Protein AF-A0A3N5LUJ5-F1 (afdb_monomer)

Mean predicted aligned error: 6.84 Å

Secondary structure (DSSP, 8-state):
----S-SS-SPPP--PPPHHHHHHHHHHHHTHHHHTTS-SSGGG-TTSTHHHHHHT---TTPPP--S--TT-S-HHHHHHSPPPHHHHHHH-

Foldseek 3Di:
DDDDDDPDDDDDDDDDDDPVLPVLVLLCVLCVCCVVVVDVFSLVDPPDCLVCVQVVNDDPVDDPPPPDPCPCVHSRVVSPDDRDPVSVVVVD

Solvent-accessible surface area (backbone atoms only — not comparable to full-atom values): 6169 Å² total; per-residue (Å²): 135,83,92,81,83,74,96,69,76,89,76,86,90,84,77,91,74,53,81,86,46,46,59,58,52,51,50,54,59,45,36,39,48,33,77,69,66,75,39,90,49,41,51,71,39,85,94,49,68,37,32,36,63,50,68,71,42,92,51,95,88,56,78,78,82,66,89,57,72,83,80,69,84,50,48,55,63,60,64,68,49,80,82,54,71,70,61,53,55,74,78,101

Sequence (92 aa):
MCFSGHLWQARLYSCLASEDRLWSAIGYVERNPVRARMVVRAEEYRWSSAAAHCLNQPDSLLTPLGPTPQLISDWSAWLAEEDDPEELKAIR

Radius of gyration: 15.41 Å; Cα contacts (8 Å, |Δi|>4): 55; chains: 1; bounding box: 35×41×32 Å

pLDDT: mean 83.66, std 10.52, range [49.09, 97.44]

Structure (mmCIF, N/CA/C/O backbone):
data_AF-A0A3N5LUJ5-F1
#
_entry.id   AF-A0A3N5LUJ5-F1
#
loop_
_atom_site.group_PDB
_atom_site.id
_atom_site.type_symbol
_atom_site.label_atom_id
_atom_site.label_alt_id
_atom_site.label_comp_id
_atom_site.label_asym_id
_atom_site.label_entity_id
_atom_site.label_seq_id
_atom_site.pdbx_PDB_ins_code
_atom_site.Cartn_x
_atom_site.Cartn_y
_atom_site.Cartn_z
_atom_site.occupancy
_atom_site.B_iso_or_equiv
_atom_site.auth_seq_id
_atom_site.auth_comp_id
_atom_site.auth_asym_id
_atom_site.auth_atom_id
_atom_site.pdbx_PDB_model_num
ATOM 1 N N . MET A 1 1 ? -17.757 -24.826 17.914 1.00 60.03 1 MET A N 1
ATOM 2 C CA . MET A 1 1 ? -16.570 -25.198 17.115 1.00 60.03 1 MET A CA 1
ATOM 3 C C . MET A 1 1 ? -15.413 -24.371 17.644 1.00 60.03 1 MET A C 1
ATOM 5 O O . MET A 1 1 ? -15.489 -23.152 17.585 1.00 60.03 1 MET A O 1
ATOM 9 N N . CYS A 1 2 ? -14.432 -24.999 18.284 1.00 67.50 2 CYS A N 1
ATOM 10 C CA . CYS A 1 2 ? -13.299 -24.304 18.893 1.00 67.50 2 CYS A CA 1
ATOM 11 C C . CYS A 1 2 ? -12.217 -24.165 17.816 1.00 67.50 2 CYS A C 1
ATOM 13 O O . CYS A 1 2 ? -11.753 -25.182 17.307 1.00 67.50 2 CYS A O 1
ATOM 15 N N . PHE A 1 3 ? -11.839 -22.946 17.430 1.00 67.94 3 PHE A N 1
ATOM 16 C CA . PHE A 1 3 ? -10.693 -22.749 16.541 1.00 67.94 3 PHE A CA 1
ATOM 17 C C . PHE A 1 3 ? -9.411 -23.052 17.328 1.00 67.94 3 PHE A C 1
ATOM 19 O O . PHE A 1 3 ? -9.069 -22.314 18.248 1.00 67.94 3 PHE A O 1
ATOM 26 N N . SER A 1 4 ? -8.715 -24.141 16.995 1.00 78.81 4 SER A N 1
ATOM 27 C CA . SER A 1 4 ? -7.371 -24.435 17.507 1.00 78.81 4 SER A CA 1
ATOM 28 C C . SER A 1 4 ? -6.374 -24.449 16.350 1.00 78.81 4 SER A C 1
ATOM 30 O O . SER A 1 4 ? -6.577 -25.173 15.377 1.00 78.81 4 SER A O 1
ATOM 32 N N . GLY A 1 5 ? -5.303 -23.664 16.457 1.00 80.56 5 GLY A N 1
ATOM 33 C CA . GLY A 1 5 ? -4.252 -23.527 15.447 1.00 80.56 5 GLY A CA 1
ATOM 34 C C . GLY A 1 5 ? -3.239 -22.452 15.849 1.00 80.56 5 GLY A C 1
ATOM 35 O O . GLY A 1 5 ? -3.412 -21.785 16.867 1.00 80.56 5 GLY A O 1
ATOM 36 N N . HIS A 1 6 ? -2.177 -22.282 15.062 1.00 81.88 6 HIS A N 1
ATOM 37 C CA . HIS A 1 6 ? -1.196 -21.216 15.280 1.00 81.88 6 HIS A CA 1
ATOM 38 C C . HIS A 1 6 ? -1.652 -19.944 14.556 1.00 81.88 6 HIS A C 1
ATOM 40 O O . HIS A 1 6 ? -1.918 -19.991 13.358 1.00 81.88 6 HIS A O 1
ATOM 46 N N . LEU A 1 7 ? -1.730 -18.818 15.276 1.00 84.69 7 LEU A N 1
ATOM 47 C CA . LEU A 1 7 ? -2.057 -17.509 14.688 1.00 84.69 7 LEU A CA 1
ATOM 48 C C . LEU A 1 7 ? -0.983 -17.047 13.689 1.00 84.69 7 LEU A C 1
ATOM 50 O O . LEU A 1 7 ? -1.291 -16.396 12.697 1.00 84.69 7 LEU A O 1
ATOM 54 N N . TRP A 1 8 ? 0.273 -17.407 13.952 1.00 82.50 8 TRP A N 1
ATOM 55 C CA . TRP A 1 8 ? 1.429 -17.039 13.144 1.00 82.50 8 TRP A CA 1
ATOM 56 C C . TRP A 1 8 ? 1.918 -18.238 12.336 1.00 82.50 8 TRP A C 1
ATOM 58 O O . TRP A 1 8 ? 2.060 -19.337 12.878 1.00 82.50 8 TRP A O 1
ATOM 68 N N . GLN A 1 9 ? 2.227 -18.018 11.059 1.00 81.69 9 GLN A N 1
ATOM 69 C CA . GLN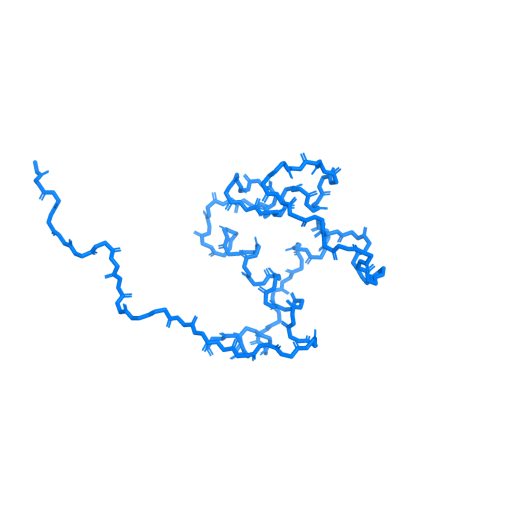 A 1 9 ? 2.977 -18.973 10.247 1.00 81.69 9 GLN A CA 1
ATOM 70 C C . GLN A 1 9 ? 4.443 -18.544 10.137 1.00 81.69 9 GLN A C 1
ATOM 72 O O . GLN A 1 9 ? 4.729 -17.406 9.779 1.00 81.69 9 GLN A O 1
ATOM 77 N N . ALA A 1 10 ? 5.357 -19.489 10.390 1.00 79.31 10 ALA A N 1
ATOM 78 C CA . ALA A 1 10 ? 6.806 -19.345 10.211 1.00 79.31 10 ALA A CA 1
ATOM 79 C C . ALA A 1 10 ? 7.424 -18.099 10.897 1.00 79.31 10 ALA A C 1
ATOM 81 O O . ALA A 1 10 ? 6.944 -17.639 11.932 1.00 79.31 10 ALA A O 1
ATOM 82 N N . ARG A 1 11 ? 8.559 -17.616 10.373 1.00 83.19 11 ARG A N 1
ATOM 83 C CA . ARG A 1 11 ? 9.218 -16.367 10.788 1.00 83.19 11 ARG A CA 1
ATOM 84 C C . ARG A 1 11 ? 8.820 -15.225 9.850 1.00 83.19 11 ARG A C 1
ATOM 86 O O . ARG A 1 11 ? 8.422 -15.474 8.716 1.00 83.19 11 ARG A O 1
ATOM 93 N N . LEU A 1 12 ? 8.985 -13.986 10.315 1.00 84.50 12 LEU A N 1
ATOM 94 C CA . LEU A 1 12 ? 8.854 -12.794 9.473 1.00 84.50 12 LEU A CA 1
ATOM 95 C C . LEU A 1 12 ? 9.926 -12.766 8.372 1.00 84.50 12 LEU A C 1
ATOM 97 O O . LEU A 1 12 ? 11.039 -13.258 8.573 1.00 84.50 12 LEU A O 1
ATOM 101 N N . TYR A 1 13 ? 9.592 -12.154 7.237 1.00 82.19 13 TYR A N 1
ATOM 102 C CA . TYR A 1 13 ? 10.561 -11.789 6.207 1.00 82.19 13 TYR A CA 1
ATOM 103 C C . TYR A 1 13 ? 11.168 -10.422 6.543 1.00 82.19 13 TYR A C 1
ATOM 105 O O . TYR A 1 13 ? 10.440 -9.485 6.864 1.00 82.19 13 TYR A O 1
ATOM 113 N N . SER A 1 14 ? 12.497 -10.318 6.504 1.00 83.88 14 SER A N 1
ATOM 114 C CA . SER A 1 14 ? 13.233 -9.082 6.779 1.00 83.88 14 SER A CA 1
ATOM 115 C C . SER A 1 14 ? 14.403 -8.968 5.815 1.00 83.88 14 SER A C 1
ATOM 117 O O . SER A 1 14 ? 15.275 -9.835 5.796 1.00 83.88 14 SER A O 1
ATOM 119 N N . CYS A 1 15 ? 14.447 -7.876 5.061 1.00 81.94 15 CYS A N 1
ATOM 120 C CA . CYS A 1 15 ? 15.517 -7.556 4.127 1.00 81.94 15 CYS A CA 1
ATOM 121 C C . CYS A 1 15 ? 15.894 -6.078 4.256 1.00 81.94 15 CYS A C 1
ATOM 123 O O . CYS A 1 15 ? 15.043 -5.238 4.549 1.00 81.94 15 CYS A O 1
ATOM 125 N N . LEU A 1 16 ? 17.164 -5.753 4.019 1.00 81.94 16 LEU A N 1
ATOM 126 C CA . LEU A 1 16 ? 17.568 -4.360 3.859 1.00 81.94 16 LEU A CA 1
ATOM 127 C C . LEU A 1 16 ? 17.073 -3.876 2.495 1.00 81.94 16 LEU A C 1
ATOM 129 O O . LEU A 1 16 ? 17.396 -4.481 1.474 1.00 81.94 16 LEU A O 1
ATOM 133 N N . ALA A 1 17 ? 16.288 -2.803 2.492 1.00 77.88 17 ALA A N 1
ATOM 134 C CA . ALA A 1 17 ? 15.913 -2.100 1.276 1.00 77.88 17 ALA A CA 1
ATOM 135 C C . ALA A 1 17 ? 16.882 -0.933 1.065 1.00 77.88 17 ALA A C 1
ATOM 137 O O . ALA A 1 17 ? 17.118 -0.139 1.976 1.00 77.88 17 ALA A O 1
ATOM 138 N N . SER A 1 18 ? 17.458 -0.854 -0.127 1.00 81.12 18 SER A N 1
ATOM 139 C CA . SER A 1 18 ? 18.154 0.335 -0.605 1.00 81.12 18 SER A CA 1
ATOM 140 C C . SER A 1 18 ? 17.138 1.420 -0.993 1.00 81.12 18 SER A C 1
ATOM 142 O O . SER A 1 18 ? 15.956 1.127 -1.183 1.00 81.12 18 SER A O 1
ATOM 144 N N . GLU A 1 19 ? 17.571 2.681 -1.083 1.00 76.56 19 GLU A N 1
ATOM 145 C CA . GLU A 1 19 ? 16.672 3.815 -1.367 1.00 76.56 19 GLU A CA 1
ATOM 146 C C . GLU A 1 19 ? 15.902 3.656 -2.688 1.00 76.56 19 GLU A C 1
ATOM 148 O O . GLU A 1 19 ? 14.727 4.008 -2.760 1.00 76.56 19 GLU A O 1
ATOM 153 N N . ASP A 1 20 ? 16.523 3.056 -3.707 1.00 73.31 20 ASP A N 1
ATOM 154 C CA . ASP A 1 20 ? 15.900 2.736 -4.997 1.00 73.31 20 ASP A CA 1
ATOM 155 C C . ASP A 1 20 ? 14.753 1.722 -4.873 1.00 73.31 20 ASP A C 1
ATOM 157 O O . ASP A 1 20 ? 13.806 1.772 -5.650 1.00 73.31 20 ASP A O 1
ATOM 161 N N . ARG A 1 21 ? 14.793 0.837 -3.870 1.00 80.50 21 ARG A N 1
ATOM 162 C CA . ARG A 1 21 ? 13.777 -0.210 -3.653 1.00 80.50 21 ARG A CA 1
ATOM 163 C C . ARG A 1 21 ? 12.667 0.202 -2.698 1.00 80.50 21 ARG A C 1
ATOM 165 O O . ARG A 1 21 ? 11.676 -0.519 -2.573 1.00 80.50 21 ARG A O 1
ATOM 172 N N . LEU A 1 22 ? 12.823 1.333 -2.012 1.00 84.56 22 LEU A N 1
ATOM 173 C CA . LEU A 1 22 ? 11.851 1.815 -1.035 1.00 84.56 22 LEU A CA 1
ATOM 174 C C . LEU A 1 22 ? 10.470 2.005 -1.674 1.00 84.56 22 LEU A C 1
ATOM 176 O O . LEU A 1 22 ? 9.470 1.546 -1.127 1.00 84.56 22 LEU A O 1
ATOM 180 N N . TRP A 1 23 ? 10.419 2.633 -2.849 1.00 84.69 23 TRP A N 1
ATOM 181 C CA . TRP A 1 23 ? 9.164 2.931 -3.538 1.00 84.69 23 TRP A CA 1
ATOM 182 C C . TRP A 1 23 ? 8.468 1.680 -4.056 1.00 84.69 23 TRP A C 1
ATOM 184 O O . TRP A 1 23 ? 7.268 1.526 -3.834 1.00 84.69 23 TRP A O 1
ATOM 194 N N . SER A 1 24 ? 9.212 0.742 -4.644 1.00 85.81 24 SER A N 1
ATOM 195 C CA . SER A 1 24 ? 8.647 -0.540 -5.075 1.00 85.81 24 SER A CA 1
ATOM 196 C C . SER A 1 24 ? 8.098 -1.323 -3.872 1.00 85.81 24 SER A C 1
ATOM 198 O O . SER A 1 24 ? 7.017 -1.905 -3.950 1.00 85.81 24 SER A O 1
ATOM 200 N N . ALA A 1 25 ? 8.779 -1.284 -2.719 1.00 87.94 25 ALA A N 1
ATOM 201 C CA . ALA A 1 25 ? 8.296 -1.913 -1.488 1.00 87.94 25 ALA A CA 1
ATOM 202 C C . ALA A 1 25 ? 7.013 -1.256 -0.944 1.00 87.94 25 ALA A C 1
ATOM 204 O O . ALA A 1 25 ? 6.085 -1.967 -0.553 1.00 87.94 25 ALA A O 1
ATOM 205 N N . ILE A 1 26 ? 6.932 0.079 -0.945 1.00 89.38 26 ILE A N 1
ATOM 206 C CA . ILE A 1 26 ? 5.720 0.814 -0.549 1.00 89.38 26 ILE A CA 1
ATOM 207 C C . ILE A 1 26 ? 4.559 0.456 -1.482 1.00 89.38 26 ILE A C 1
ATOM 209 O O . ILE A 1 26 ? 3.505 0.039 -1.002 1.00 89.38 26 ILE A O 1
ATOM 213 N N . GLY A 1 27 ? 4.768 0.539 -2.800 1.00 90.31 27 GLY A N 1
ATOM 214 C CA . GLY A 1 27 ? 3.750 0.207 -3.798 1.00 90.31 27 GLY A CA 1
ATOM 215 C C . GLY A 1 27 ? 3.258 -1.231 -3.643 1.00 90.31 27 GLY A C 1
ATOM 216 O O . GLY A 1 27 ? 2.055 -1.480 -3.611 1.00 90.31 27 GLY A O 1
ATOM 217 N N . TYR A 1 28 ? 4.173 -2.175 -3.408 1.00 90.94 28 TYR A N 1
ATOM 218 C CA . TYR A 1 28 ? 3.831 -3.573 -3.151 1.00 90.94 28 TYR A CA 1
ATOM 219 C C . TYR A 1 28 ? 2.915 -3.765 -1.934 1.00 90.94 28 TYR A C 1
ATOM 221 O O . TYR A 1 28 ? 1.958 -4.550 -1.992 1.00 90.94 28 TYR A O 1
ATOM 229 N N . VAL A 1 29 ? 3.214 -3.081 -0.824 1.00 92.50 29 VAL A N 1
ATOM 230 C CA . VAL A 1 29 ? 2.423 -3.158 0.413 1.00 92.50 29 VAL A CA 1
ATOM 231 C C . VAL A 1 29 ? 1.058 -2.508 0.213 1.00 92.50 29 VAL A C 1
ATOM 233 O O . VAL A 1 29 ? 0.040 -3.118 0.544 1.00 92.50 29 VAL A O 1
ATOM 236 N N . GLU A 1 30 ? 1.013 -1.311 -0.366 1.00 94.31 30 GLU A N 1
ATOM 237 C CA . GLU A 1 30 ? -0.229 -0.554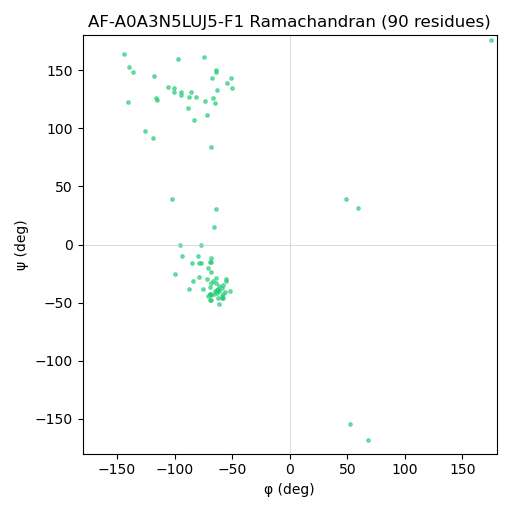 -0.523 1.00 94.31 30 GLU A CA 1
ATOM 238 C C . GLU A 1 30 ? -1.166 -1.141 -1.585 1.00 94.31 30 GLU A C 1
ATOM 240 O O . GLU A 1 30 ? -2.383 -1.093 -1.406 1.00 94.31 30 GLU A O 1
ATOM 245 N N . ARG A 1 31 ? -0.636 -1.802 -2.625 1.00 95.12 31 ARG A N 1
ATOM 246 C CA . ARG A 1 31 ? -1.433 -2.568 -3.604 1.00 95.12 31 ARG A CA 1
ATOM 247 C C . ARG A 1 31 ? -1.847 -3.953 -3.106 1.00 95.12 31 ARG A C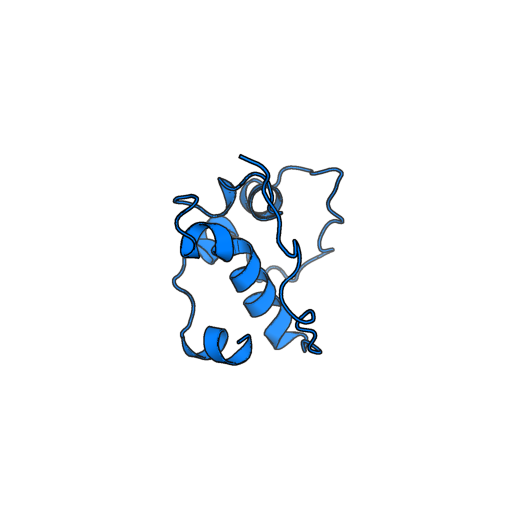 1
ATOM 249 O O . ARG A 1 31 ? -2.669 -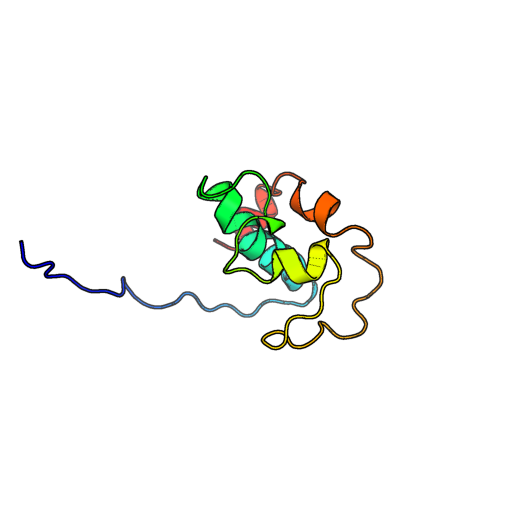4.617 -3.742 1.00 95.12 31 ARG A O 1
ATOM 256 N N . ASN A 1 32 ? -1.319 -4.432 -1.976 1.00 95.00 32 ASN A N 1
ATOM 257 C CA . ASN A 1 32 ? -1.614 -5.779 -1.479 1.00 95.00 32 ASN A CA 1
ATOM 258 C C . ASN A 1 32 ? -3.120 -6.063 -1.283 1.00 95.00 32 ASN A C 1
ATOM 260 O O . ASN A 1 32 ? -3.553 -7.146 -1.679 1.00 95.00 32 ASN A O 1
ATOM 264 N N . PRO A 1 33 ? -3.949 -5.140 -0.754 1.00 96.56 33 PRO A N 1
ATOM 265 C CA . PRO A 1 33 ? -5.395 -5.350 -0.651 1.00 96.56 33 PRO A CA 1
ATOM 266 C C . PRO A 1 33 ? -6.090 -5.536 -2.008 1.00 96.56 33 PRO A C 1
ATOM 268 O O . PRO A 1 33 ? -7.005 -6.355 -2.115 1.00 96.56 33 PRO A O 1
ATOM 271 N N . VAL A 1 34 ? -5.629 -4.837 -3.053 1.00 95.25 34 VAL A N 1
ATOM 272 C CA . VAL A 1 34 ? -6.126 -4.993 -4.433 1.00 95.25 34 VAL A CA 1
ATOM 273 C C . VAL A 1 34 ? -5.701 -6.352 -4.989 1.00 95.25 34 VAL A C 1
ATOM 275 O O . VAL A 1 34 ? -6.534 -7.125 -5.463 1.00 95.25 34 VAL A O 1
ATOM 278 N N . ARG A 1 35 ? -4.421 -6.719 -4.834 1.00 92.50 35 ARG A N 1
ATOM 279 C CA . ARG A 1 35 ? -3.892 -8.038 -5.232 1.00 92.50 35 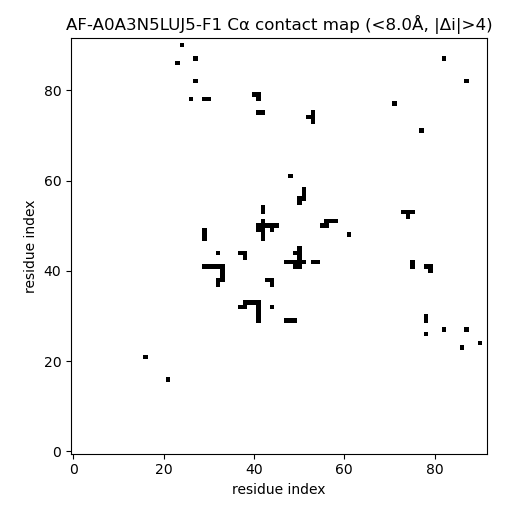ARG A CA 1
ATOM 280 C C . ARG A 1 35 ? -4.602 -9.199 -4.531 1.00 92.50 35 ARG A C 1
ATOM 282 O O . ARG A 1 35 ? -4.836 -10.242 -5.139 1.00 92.50 35 ARG A O 1
ATOM 289 N N . ALA A 1 36 ? -4.955 -9.017 -3.262 1.00 95.19 36 ALA A N 1
ATOM 290 C CA . ALA A 1 36 ? -5.726 -9.967 -2.466 1.00 95.19 36 ALA A CA 1
ATOM 291 C C . ALA A 1 36 ? -7.233 -9.949 -2.790 1.00 95.19 36 ALA A C 1
ATOM 293 O O . ALA A 1 36 ? -7.982 -10.735 -2.213 1.00 95.19 36 ALA A O 1
ATOM 294 N N . ARG A 1 37 ? -7.677 -9.088 -3.720 1.00 96.31 37 ARG A N 1
ATOM 295 C CA . ARG A 1 37 ? -9.074 -8.909 -4.151 1.00 96.31 37 ARG A CA 1
ATOM 296 C C . ARG A 1 37 ? -10.020 -8.505 -3.018 1.00 96.31 37 ARG A C 1
ATOM 298 O O . ARG A 1 37 ? -11.190 -8.880 -3.020 1.00 96.31 37 ARG A O 1
ATOM 305 N N . MET A 1 38 ? -9.513 -7.760 -2.039 1.00 97.44 38 MET A N 1
ATOM 306 C CA . MET A 1 38 ? -10.307 -7.253 -0.917 1.00 97.44 38 MET A CA 1
ATOM 307 C C . MET A 1 38 ? -11.034 -5.950 -1.271 1.00 97.44 38 MET A C 1
ATOM 309 O O . MET A 1 38 ? -12.113 -5.693 -0.745 1.00 97.44 38 MET A O 1
ATOM 313 N N . VAL A 1 39 ? -10.440 -5.142 -2.150 1.00 97.12 39 VAL A N 1
ATOM 314 C CA . VAL A 1 39 ? -10.939 -3.839 -2.621 1.00 97.12 39 VAL A CA 1
ATOM 315 C C . VAL A 1 39 ? -10.595 -3.654 -4.101 1.00 97.12 39 VAL A C 1
ATOM 317 O O . VAL A 1 39 ? -9.752 -4.385 -4.625 1.00 97.12 39 VAL A O 1
ATOM 320 N N . VAL A 1 40 ? -11.239 -2.696 -4.776 1.00 95.75 40 VAL A N 1
ATOM 321 C CA . VAL A 1 40 ? -10.954 -2.388 -6.189 1.00 95.75 40 VAL A CA 1
ATOM 322 C C . VAL A 1 40 ? -9.819 -1.376 -6.294 1.00 95.75 40 VAL A C 1
ATOM 324 O O . VAL A 1 40 ? -8.963 -1.509 -7.165 1.00 95.75 40 VAL A O 1
ATOM 327 N N . ARG A 1 41 ? -9.789 -0.393 -5.391 1.00 95.19 41 ARG A N 1
ATOM 328 C CA . ARG A 1 41 ? -8.756 0.648 -5.326 1.00 95.19 41 ARG A CA 1
ATOM 329 C C . ARG A 1 41 ? -8.008 0.563 -4.001 1.00 95.19 41 ARG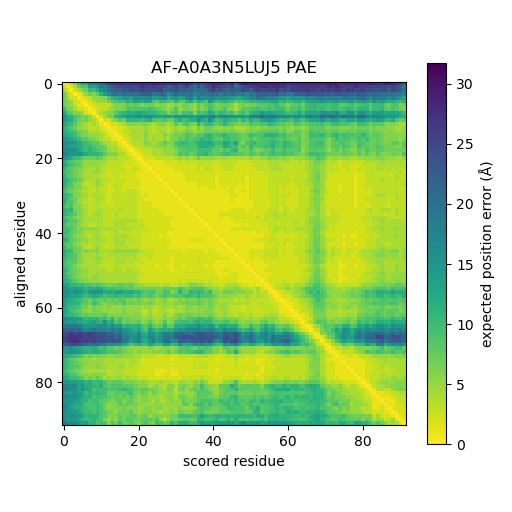 A C 1
ATOM 331 O O . ARG A 1 41 ? -8.597 0.236 -2.973 1.00 95.19 41 ARG A O 1
ATOM 338 N N . ALA A 1 42 ? -6.712 0.856 -4.005 1.00 96.06 42 ALA A N 1
ATOM 339 C CA . ALA A 1 42 ? -5.863 0.694 -2.824 1.00 96.06 42 ALA A CA 1
ATOM 340 C C . ALA A 1 42 ? -6.313 1.574 -1.641 1.00 96.06 42 ALA A C 1
ATOM 342 O O . ALA A 1 42 ? -6.363 1.114 -0.500 1.00 96.06 42 ALA A O 1
ATOM 343 N N . GLU A 1 43 ? -6.725 2.808 -1.921 1.00 95.25 43 GLU A N 1
ATOM 344 C CA . GLU A 1 43 ? -7.229 3.790 -0.958 1.00 95.25 43 GLU A CA 1
ATOM 345 C C . GLU A 1 43 ? -8.586 3.430 -0.330 1.00 95.25 43 GLU A C 1
ATOM 347 O O . GLU A 1 43 ? -8.992 4.046 0.652 1.00 95.25 43 GLU A O 1
ATOM 352 N N . GLU A 1 44 ? -9.294 2.422 -0.846 1.00 95.88 44 GLU A N 1
ATOM 353 C CA . GLU A 1 44 ? -10.535 1.925 -0.236 1.00 95.88 44 GLU A CA 1
ATOM 354 C C . GLU A 1 44 ? -10.253 1.003 0.962 1.00 95.88 44 GLU A C 1
ATOM 356 O O . GLU A 1 44 ? -11.147 0.719 1.767 1.00 95.88 44 GLU A O 1
ATOM 361 N N . TYR A 1 45 ? -9.016 0.513 1.105 1.00 95.88 45 TYR A N 1
ATOM 362 C CA . TYR A 1 45 ? -8.663 -0.389 2.191 1.00 95.88 45 TYR A CA 1
ATOM 363 C C . TYR A 1 45 ? -8.344 0.371 3.479 1.00 95.88 45 TYR A C 1
ATOM 365 O O . TYR A 1 45 ? -7.274 0.949 3.650 1.00 95.88 45 TYR A O 1
ATOM 373 N N . ARG A 1 46 ? -9.270 0.287 4.436 1.00 93.06 46 ARG A N 1
ATOM 374 C CA . ARG A 1 46 ? -9.229 1.007 5.720 1.00 93.06 46 ARG A CA 1
ATOM 375 C C . ARG A 1 46 ? -7.962 0.797 6.553 1.00 93.06 46 ARG A C 1
ATOM 377 O O . ARG A 1 46 ? -7.619 1.660 7.350 1.00 93.06 46 ARG A O 1
ATOM 384 N N . TRP A 1 47 ? -7.316 -0.362 6.439 1.00 93.88 47 TRP A N 1
ATOM 385 C CA . TRP A 1 47 ? -6.159 -0.729 7.265 1.00 93.88 47 TRP A CA 1
ATOM 386 C C . TRP A 1 47 ? -4.835 -0.562 6.506 1.00 93.88 47 TRP A C 1
ATOM 388 O O . TRP A 1 47 ? -3.948 -1.407 6.606 1.00 93.88 47 TRP A O 1
ATOM 398 N N . SER A 1 48 ? -4.731 0.504 5.713 1.00 93.06 48 SER A N 1
ATOM 399 C CA . SER A 1 48 ? -3.543 0.889 4.947 1.00 93.06 48 SER A CA 1
ATOM 400 C C . SER A 1 48 ? -3.350 2.405 4.99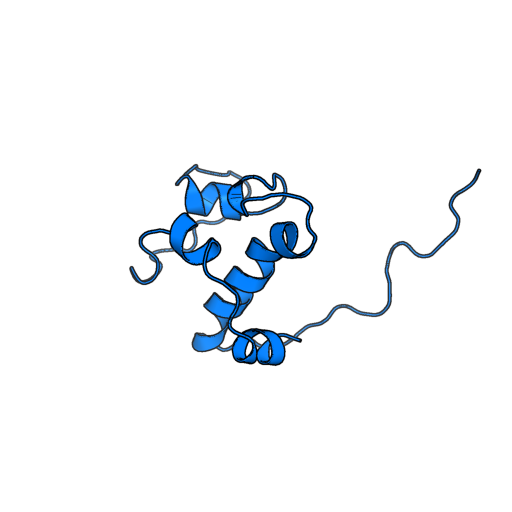6 1.00 93.06 48 SER A C 1
ATOM 402 O O . SER A 1 48 ? -4.317 3.154 5.111 1.00 93.06 48 SER A O 1
ATOM 404 N N . SER A 1 49 ? -2.101 2.852 4.861 1.00 92.56 49 SER A N 1
ATOM 405 C CA . SER A 1 49 ? -1.735 4.262 4.683 1.00 92.56 49 SER A CA 1
ATOM 406 C C . SER A 1 49 ? -2.149 4.834 3.324 1.00 92.56 49 SER A C 1
ATOM 408 O O . SER A 1 49 ? -2.206 6.053 3.177 1.00 92.56 49 SER A O 1
ATOM 410 N N . ALA A 1 50 ? -2.494 3.978 2.354 1.00 93.25 50 ALA A N 1
ATOM 411 C CA . ALA A 1 50 ? -2.820 4.377 0.983 1.00 93.25 50 ALA A CA 1
ATOM 412 C C . ALA A 1 50 ? -3.883 5.487 0.919 1.00 93.25 50 ALA A C 1
ATOM 414 O O . ALA A 1 50 ? -3.749 6.430 0.148 1.00 93.25 50 ALA A O 1
ATOM 415 N N . ALA A 1 51 ? -4.918 5.427 1.765 1.00 92.56 51 ALA A N 1
ATOM 416 C CA . ALA A 1 51 ? -5.965 6.448 1.796 1.00 92.56 51 ALA A CA 1
ATOM 417 C C . ALA A 1 51 ? -5.434 7.832 2.200 1.00 92.56 51 ALA A C 1
ATOM 419 O O . ALA A 1 51 ? -5.800 8.836 1.589 1.00 92.56 51 ALA A O 1
ATOM 420 N N . ALA A 1 52 ? -4.553 7.887 3.200 1.00 90.62 52 ALA A N 1
ATOM 421 C CA . ALA A 1 52 ? -3.949 9.134 3.653 1.00 90.62 52 ALA A CA 1
ATOM 422 C C . ALA A 1 52 ? -3.057 9.745 2.563 1.00 90.62 52 ALA A C 1
ATOM 424 O O . ALA A 1 52 ? -3.113 10.953 2.336 1.00 90.62 52 ALA A O 1
ATOM 425 N N . HIS A 1 53 ? -2.302 8.909 1.840 1.00 89.44 53 HIS A N 1
ATOM 426 C CA . HIS A 1 53 ? -1.449 9.346 0.736 1.00 89.44 53 HIS A CA 1
ATOM 427 C C . HIS A 1 53 ? -2.249 9.789 -0.503 1.00 89.44 53 HIS A C 1
ATOM 429 O O . HIS A 1 53 ? -1.981 10.851 -1.059 1.00 89.44 53 HIS A O 1
ATOM 435 N N . CYS A 1 54 ? -3.273 9.031 -0.906 1.00 90.44 54 CYS A N 1
ATOM 436 C CA . CYS A 1 54 ? -4.111 9.338 -2.069 1.00 90.44 54 CYS A CA 1
ATOM 437 C C . CYS A 1 54 ? -5.006 10.561 -1.867 1.00 90.44 54 CYS A C 1
ATOM 439 O O . CYS A 1 54 ? -5.171 11.372 -2.775 1.00 90.44 54 CYS A O 1
ATOM 441 N N . LEU A 1 55 ? -5.622 10.683 -0.689 1.00 85.19 55 LEU A N 1
ATOM 442 C CA . LEU A 1 55 ? -6.623 11.716 -0.410 1.00 85.19 55 LEU A CA 1
ATOM 443 C C . LEU A 1 55 ? -6.021 12.950 0.269 1.00 85.19 55 LEU A C 1
ATOM 445 O O . LEU A 1 55 ? -6.755 13.890 0.577 1.00 85.19 55 LEU A O 1
ATOM 449 N N . ASN A 1 56 ? -4.708 12.933 0.524 1.00 78.44 56 ASN A N 1
ATOM 450 C CA . ASN A 1 56 ? -3.984 13.942 1.292 1.00 78.44 56 ASN A CA 1
ATOM 451 C C . ASN A 1 56 ? -4.677 14.254 2.634 1.00 78.44 56 ASN A C 1
ATOM 453 O O . ASN A 1 56 ? -4.802 15.410 3.048 1.00 78.44 56 ASN A O 1
ATOM 457 N N . GLN A 1 57 ? -5.200 13.207 3.280 1.00 79.75 57 GLN A N 1
ATOM 458 C CA . GLN A 1 57 ? -5.911 13.319 4.548 1.00 79.75 57 GLN A CA 1
ATOM 459 C C . GLN A 1 57 ? -4.942 13.076 5.705 1.00 79.75 57 GLN A C 1
ATOM 461 O O . GLN A 1 57 ? -4.217 12.080 5.690 1.00 79.75 57 GLN A O 1
ATOM 466 N N . PRO A 1 58 ? -4.927 13.949 6.725 1.00 77.06 58 PRO A N 1
ATOM 467 C CA . PRO A 1 58 ? -4.105 13.728 7.900 1.00 77.06 58 PRO A CA 1
ATOM 468 C C . PRO A 1 58 ? -4.619 12.512 8.678 1.00 77.06 58 PRO A C 1
ATOM 470 O O . PRO A 1 58 ? -5.786 12.461 9.068 1.00 77.06 58 PRO A O 1
ATOM 473 N N . ASP A 1 59 ? -3.725 11.566 8.941 1.00 85.19 59 ASP A N 1
ATOM 474 C CA . ASP A 1 59 ? -3.967 10.417 9.810 1.00 85.19 59 ASP A CA 1
ATOM 475 C C . ASP A 1 59 ? -3.038 10.522 11.023 1.00 85.19 59 ASP A C 1
ATOM 477 O O . ASP A 1 59 ? -1.821 10.637 10.881 1.00 85.19 59 ASP A O 1
ATOM 481 N N . SER A 1 60 ? -3.610 10.506 12.229 1.00 89.56 60 SER A N 1
ATOM 482 C CA . SER A 1 60 ? -2.856 10.638 13.479 1.00 89.56 60 SER A CA 1
ATOM 483 C C . SER A 1 60 ? -1.953 9.440 13.782 1.00 89.56 60 SER A C 1
ATOM 485 O O . SER A 1 60 ? -1.080 9.546 14.644 1.00 89.56 60 SER A O 1
ATOM 487 N N . LEU A 1 61 ? -2.152 8.312 13.098 1.00 89.31 61 LEU A N 1
ATOM 488 C CA .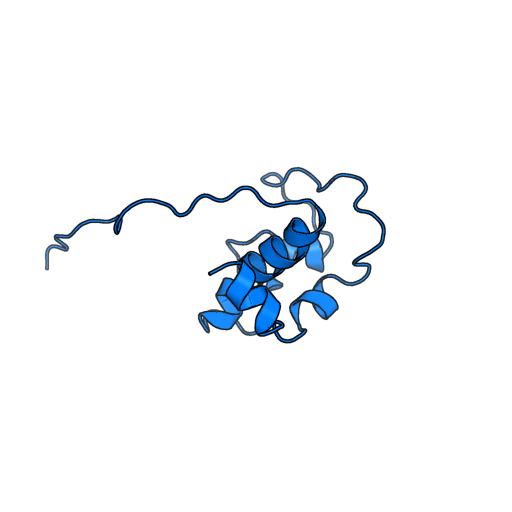 LEU A 1 61 ? -1.314 7.120 13.203 1.00 89.31 61 LEU A CA 1
ATOM 489 C C . LEU A 1 61 ? -0.088 7.184 12.289 1.00 89.31 61 LEU A C 1
ATOM 491 O O . LEU A 1 61 ? 0.844 6.398 12.468 1.00 89.31 61 LEU A O 1
ATOM 495 N N . LEU A 1 62 ? -0.079 8.093 11.312 1.00 88.00 62 LEU A N 1
ATOM 496 C CA . LEU A 1 62 ? 0.983 8.188 10.324 1.00 88.00 62 LEU A CA 1
ATOM 497 C C . LEU A 1 62 ? 1.958 9.304 10.676 1.00 88.00 62 LEU A C 1
ATOM 499 O O . LEU A 1 62 ? 1.589 10.436 10.983 1.00 88.00 62 LEU A O 1
ATOM 503 N N . THR A 1 63 ? 3.243 8.980 10.572 1.00 85.94 63 THR A N 1
ATOM 504 C CA . THR A 1 63 ? 4.272 10.012 10.475 1.00 85.94 63 THR A CA 1
ATOM 505 C C . THR A 1 63 ? 4.307 10.473 9.020 1.00 85.94 63 THR A C 1
ATOM 507 O O . THR A 1 63 ? 4.435 9.615 8.143 1.00 85.94 63 THR A O 1
ATOM 510 N N . PRO A 1 64 ? 4.202 11.783 8.731 1.00 75.75 64 PRO A N 1
ATOM 511 C CA . PRO A 1 64 ? 4.343 12.274 7.367 1.00 75.75 64 PRO A CA 1
ATOM 512 C C . PRO A 1 64 ? 5.667 11.791 6.773 1.00 75.75 64 PRO A C 1
ATOM 514 O O . PRO A 1 64 ? 6.692 11.848 7.453 1.00 75.75 64 PRO A O 1
ATOM 517 N N . LEU A 1 65 ? 5.668 11.372 5.505 1.00 73.25 65 LEU A N 1
ATOM 518 C CA . LEU A 1 65 ? 6.844 10.830 4.803 1.00 73.25 65 LEU A CA 1
ATOM 519 C C . LEU A 1 65 ? 7.988 11.856 4.586 1.00 73.25 65 LEU A C 1
ATOM 521 O O . LEU A 1 65 ? 8.912 11.617 3.813 1.00 73.25 65 LEU A O 1
ATOM 525 N N . GLY A 1 66 ? 7.965 12.991 5.290 1.00 65.69 66 GLY A N 1
ATOM 526 C CA . GLY A 1 66 ? 8.869 14.118 5.091 1.00 65.69 66 GLY A CA 1
ATOM 527 C C . GLY A 1 66 ? 8.619 14.814 3.750 1.00 65.69 66 GLY A C 1
ATOM 528 O O . GLY A 1 66 ? 7.609 14.554 3.094 1.00 65.69 66 GLY A O 1
ATOM 529 N N . PRO A 1 67 ? 9.514 15.718 3.316 1.00 58.34 67 PRO A N 1
ATOM 530 C CA . PRO A 1 67 ? 9.543 16.161 1.934 1.00 58.34 67 PRO A CA 1
ATOM 531 C C . PRO A 1 67 ? 9.999 14.972 1.089 1.00 58.34 67 PRO A C 1
ATOM 533 O O . PRO A 1 67 ? 11.182 14.815 0.791 1.00 58.34 67 PRO A O 1
ATOM 536 N N . THR A 1 68 ? 9.063 14.101 0.728 1.00 55.44 68 THR A N 1
ATOM 537 C CA . THR A 1 68 ? 9.273 13.175 -0.375 1.00 55.44 68 THR A CA 1
ATOM 538 C C . THR A 1 68 ? 9.767 14.010 -1.553 1.00 55.44 68 THR A C 1
ATOM 540 O O . THR A 1 68 ? 9.191 15.078 -1.812 1.00 55.44 68 THR A O 1
ATOM 543 N N . PRO A 1 69 ? 10.818 13.593 -2.285 1.00 49.09 69 PRO A N 1
ATOM 544 C CA . PRO A 1 69 ? 11.037 14.187 -3.590 1.00 49.09 69 PRO A CA 1
ATOM 545 C C . PRO A 1 69 ? 9.701 14.096 -4.329 1.00 49.09 69 PRO A C 1
ATOM 547 O O . PRO A 1 69 ? 8.941 13.150 -4.121 1.00 49.09 69 PRO A O 1
ATOM 550 N N . GLN A 1 70 ? 9.387 15.110 -5.123 1.00 56.59 70 GLN A N 1
ATOM 551 C CA . GLN A 1 70 ? 8.124 15.299 -5.849 1.00 56.59 70 GLN A CA 1
ATOM 552 C C . GLN A 1 70 ? 7.878 14.206 -6.921 1.00 56.59 70 GLN A C 1
ATOM 554 O O . GLN A 1 70 ? 7.298 14.477 -7.966 1.00 56.59 70 GLN A O 1
ATOM 559 N N . LEU A 1 71 ? 8.381 12.990 -6.699 1.00 63.00 71 LEU A N 1
ATOM 560 C CA . LEU A 1 71 ? 8.441 11.862 -7.610 1.00 63.00 71 LEU A CA 1
ATOM 561 C C . LEU A 1 71 ? 7.051 11.287 -7.883 1.00 63.00 71 LEU A C 1
ATOM 563 O O . LEU A 1 71 ? 6.777 10.898 -9.011 1.00 63.00 71 LEU A O 1
ATOM 567 N N . ILE A 1 72 ? 6.177 11.271 -6.872 1.00 77.19 72 ILE A N 1
ATOM 568 C CA . ILE A 1 72 ? 4.796 10.798 -6.995 1.00 77.19 72 ILE A CA 1
ATOM 569 C C . ILE A 1 72 ? 3.873 11.965 -6.660 1.00 77.19 72 ILE A C 1
ATOM 571 O O . ILE A 1 72 ? 3.565 12.235 -5.502 1.00 77.19 72 ILE A O 1
ATOM 575 N N . SER A 1 73 ? 3.485 12.704 -7.695 1.00 79.31 73 SER A N 1
ATOM 576 C CA . SER A 1 73 ? 2.551 13.828 -7.589 1.00 79.31 73 SER A CA 1
ATOM 577 C C . SER A 1 73 ? 1.092 13.375 -7.503 1.00 79.31 73 SER A C 1
ATOM 579 O O . SER A 1 73 ? 0.279 14.064 -6.892 1.00 79.31 73 SER A O 1
ATOM 581 N N . ASP A 1 74 ? 0.774 12.216 -8.083 1.00 88.62 74 ASP A N 1
ATOM 582 C CA . ASP A 1 74 ? -0.534 11.571 -8.009 1.00 88.62 74 ASP A CA 1
ATOM 583 C C . ASP A 1 74 ? -0.370 10.135 -7.504 1.00 88.62 74 ASP A C 1
ATOM 585 O O . ASP A 1 74 ? -0.031 9.210 -8.245 1.00 88.62 74 ASP A O 1
ATOM 589 N N . TRP A 1 75 ? -0.601 9.964 -6.205 1.00 91.19 75 TRP A N 1
ATOM 590 C CA . TRP A 1 75 ? -0.471 8.672 -5.543 1.00 91.19 75 TRP A CA 1
ATOM 591 C C . TRP A 1 75 ? -1.540 7.674 -5.997 1.00 91.19 75 TRP A C 1
ATOM 593 O O . TRP A 1 75 ? -1.266 6.480 -6.099 1.00 91.19 75 TRP A O 1
ATOM 603 N N . SER A 1 76 ? -2.745 8.158 -6.320 1.00 92.75 76 SER A N 1
ATOM 604 C CA . SER A 1 76 ? -3.835 7.292 -6.785 1.00 92.75 76 SER A CA 1
ATOM 605 C C . SER A 1 76 ? -3.520 6.732 -8.167 1.00 92.75 76 SER A C 1
ATOM 607 O O . SER A 1 76 ? -3.708 5.541 -8.402 1.00 92.75 76 SER A O 1
ATOM 609 N N . ALA A 1 77 ? -3.012 7.578 -9.069 1.00 92.00 77 ALA A N 1
ATOM 610 C CA . ALA A 1 77 ? -2.580 7.149 -10.394 1.00 92.00 77 ALA A CA 1
ATOM 611 C C . ALA A 1 77 ? -1.422 6.151 -10.304 1.00 92.00 77 ALA A C 1
ATOM 613 O O . ALA A 1 77 ? -1.496 5.091 -10.917 1.00 92.00 77 ALA A O 1
ATOM 614 N N . TRP A 1 78 ? -0.413 6.442 -9.479 1.00 91.31 78 TRP A N 1
ATOM 615 C CA . TRP A 1 78 ? 0.712 5.533 -9.275 1.00 91.31 78 TRP A CA 1
ATOM 616 C C . TRP A 1 78 ? 0.259 4.167 -8.746 1.00 91.31 78 TRP A C 1
ATOM 618 O O . TRP A 1 78 ? 0.649 3.140 -9.291 1.00 91.31 78 TRP A O 1
ATOM 628 N N . LEU A 1 79 ? -0.620 4.109 -7.740 1.00 92.44 79 LEU A N 1
ATOM 629 C CA . LEU A 1 79 ? -1.127 2.831 -7.222 1.00 92.44 79 LEU A CA 1
ATOM 630 C C . LEU A 1 79 ? -2.032 2.078 -8.209 1.00 92.44 79 LEU A C 1
ATOM 632 O O . LEU A 1 79 ? -2.144 0.858 -8.086 1.00 92.44 79 LEU A O 1
ATOM 636 N N . ALA A 1 80 ? -2.655 2.770 -9.165 1.00 92.38 80 ALA A N 1
ATOM 637 C CA . ALA A 1 80 ? -3.485 2.159 -10.202 1.00 92.38 80 ALA A CA 1
ATOM 638 C C . ALA A 1 80 ? -2.674 1.492 -11.328 1.00 92.38 80 ALA A C 1
ATOM 640 O O . ALA A 1 80 ? -3.241 0.705 -12.088 1.00 92.38 80 ALA A O 1
ATOM 641 N N . GLU A 1 81 ? -1.378 1.791 -11.444 1.00 87.50 81 GLU A N 1
ATOM 642 C CA . GLU A 1 81 ? -0.481 1.102 -12.374 1.00 87.50 81 GLU A CA 1
ATOM 643 C C . GLU A 1 81 ? -0.326 -0.381 -12.004 1.00 87.50 81 GLU A C 1
ATOM 645 O O . GLU A 1 81 ? -0.383 -0.768 -10.831 1.00 87.50 81 GLU A O 1
ATOM 650 N N . GLU A 1 82 ? -0.130 -1.223 -13.022 1.00 79.25 82 GLU A N 1
ATOM 651 C CA . GLU A 1 82 ? 0.193 -2.630 -12.807 1.00 79.25 82 GLU A CA 1
ATOM 652 C C . GLU A 1 82 ? 1.588 -2.760 -12.189 1.00 79.25 82 GLU A C 1
ATOM 654 O O . GLU A 1 82 ? 2.509 -2.018 -12.527 1.00 79.25 82 GLU A O 1
ATOM 659 N N . ASP A 1 83 ? 1.747 -3.723 -11.284 1.00 77.12 83 ASP A N 1
ATOM 660 C CA . ASP A 1 83 ? 3.059 -4.027 -10.728 1.00 77.12 83 ASP A CA 1
ATOM 661 C C . ASP A 1 83 ? 4.006 -4.515 -11.834 1.00 77.12 83 ASP A C 1
ATOM 663 O O . ASP A 1 83 ? 3.667 -5.433 -12.589 1.00 77.12 83 ASP A O 1
ATOM 667 N N . ASP A 1 84 ? 5.224 -3.973 -11.875 1.00 80.12 84 ASP A N 1
ATOM 668 C CA . ASP A 1 84 ? 6.280 -4.513 -12.725 1.00 80.12 84 ASP A CA 1
ATOM 669 C C . ASP A 1 84 ? 6.650 -5.933 -12.233 1.00 80.12 84 ASP A C 1
ATOM 671 O O . ASP A 1 84 ? 7.040 -6.120 -11.070 1.00 80.12 84 ASP A O 1
ATOM 675 N N . PRO A 1 85 ? 6.547 -6.972 -13.087 1.00 80.00 85 PRO A N 1
ATOM 676 C CA . PRO A 1 85 ? 6.903 -8.339 -12.720 1.00 80.00 85 PRO A CA 1
ATOM 677 C C . PRO A 1 85 ? 8.337 -8.494 -12.196 1.00 80.00 85 PRO A C 1
ATOM 679 O O . PRO A 1 85 ? 8.588 -9.375 -11.367 1.00 80.00 85 PRO A O 1
ATOM 682 N N . GLU A 1 86 ? 9.278 -7.676 -12.669 1.00 77.31 86 GLU A N 1
ATOM 683 C CA . GLU A 1 86 ? 10.667 -7.704 -12.212 1.00 77.31 86 GLU A CA 1
ATOM 684 C C . GLU A 1 86 ? 10.816 -7.064 -10.827 1.00 77.31 86 GLU A C 1
ATOM 686 O O . GLU A 1 86 ? 11.516 -7.616 -9.972 1.00 77.31 86 GLU A O 1
ATOM 691 N N . GLU A 1 87 ? 10.084 -5.984 -10.540 1.00 74.94 87 GLU A N 1
ATOM 692 C CA . GLU A 1 87 ? 10.025 -5.404 -9.193 1.00 74.94 87 GLU A CA 1
ATOM 693 C C . GLU A 1 87 ? 9.404 -6.380 -8.184 1.00 74.94 87 GLU A C 1
ATOM 695 O O . GLU A 1 87 ? 9.904 -6.539 -7.068 1.00 74.94 87 GLU A O 1
ATOM 700 N N . LEU A 1 88 ? 8.363 -7.115 -8.589 1.00 77.50 88 LEU A N 1
ATOM 701 C CA . LEU A 1 88 ? 7.726 -8.125 -7.742 1.00 77.50 88 LEU A CA 1
ATOM 702 C C . LEU A 1 88 ? 8.666 -9.271 -7.367 1.00 77.50 88 LEU A C 1
ATOM 704 O O . LEU A 1 88 ? 8.622 -9.743 -6.228 1.00 77.50 88 LEU A O 1
ATOM 708 N N . LYS A 1 89 ? 9.510 -9.732 -8.298 1.00 77.50 89 LYS A N 1
ATOM 709 C CA . LYS A 1 89 ? 10.544 -10.741 -8.005 1.00 77.50 89 LYS A CA 1
ATOM 710 C C . LYS A 1 89 ? 11.609 -10.205 -7.059 1.00 77.50 89 LYS A C 1
ATOM 712 O O . LYS A 1 89 ? 12.173 -10.964 -6.290 1.00 77.50 89 LYS A O 1
ATOM 717 N N . ALA A 1 90 ? 11.896 -8.910 -7.122 1.00 73.81 90 ALA A N 1
ATOM 718 C CA . ALA A 1 90 ? 12.886 -8.270 -6.269 1.00 73.81 90 ALA A CA 1
ATOM 719 C C . ALA A 1 90 ? 12.444 -8.156 -4.796 1.00 73.81 90 ALA A C 1
ATOM 721 O O . ALA A 1 90 ? 13.300 -7.964 -3.930 1.00 73.81 90 ALA A O 1
ATOM 722 N N . ILE A 1 91 ? 11.139 -8.250 -4.522 1.00 73.75 91 ILE A N 1
ATOM 723 C CA . ILE A 1 91 ? 10.548 -8.151 -3.177 1.00 73.75 91 ILE A CA 1
ATOM 724 C C . ILE A 1 91 ? 10.228 -9.537 -2.586 1.00 73.75 91 ILE A C 1
ATOM 726 O O . ILE A 1 91 ? 10.171 -9.672 -1.361 1.00 73.75 91 ILE A O 1
ATOM 730 N N . ARG A 1 92 ? 10.008 -10.549 -3.435 1.00 69.69 92 ARG A N 1
ATOM 731 C CA . ARG A 1 92 ? 9.564 -11.900 -3.055 1.00 69.69 92 ARG A CA 1
ATOM 732 C C . ARG A 1 92 ? 10.678 -12.934 -2.973 1.00 69.69 92 ARG A C 1
ATOM 734 O O . ARG A 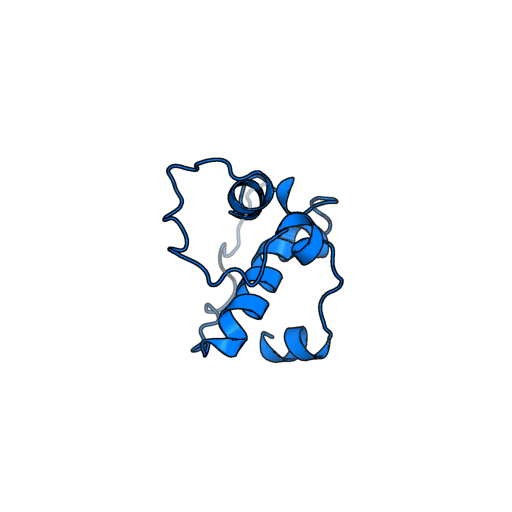1 92 ? 11.621 -12.871 -3.785 1.00 69.69 92 ARG A O 1
#

Nearest PDB structures (foldseek):
  4er8-assembly1_A  TM=7.900E-01  e=5.061E+00  Escherichia coli K-12